Protein AF-A0A958XJW4-F1 (afdb_monomer)

Nearest PDB structures (foldseek):
  6fwv-assembly2_B  TM=6.373E-01  e=1.778E-02  Bacillus anthracis
  4u3s-assembly1_B  TM=4.543E-01  e=1.394E-02  Acetivibrio cellulolyticus
  7xdi-assembly1_E  TM=4.801E-01  e=4.171E-02  Sulfolobus spindle-shaped virus
  2ee9-assembly1_A  TM=4.475E-01  e=2.160E-01  Homo sapiens
  4wx3-assembly1_B  TM=3.122E-01  e=7.669E-02  Grimontia hollisae

Foldseek 3Di:
DPPDDPDPPDDDPDDDDPPDPPPADPVFKEKEKEDEPPPPPPQQKKFKWADDPPDTDTDWIFGQDPVRITITIDGAAPWGWIWIASDPPQTAIDIGHHFNYKYWYYYNNPNVLIDIDRDPVVVVVNVVVVVVVVLVVVVVVLVVQCVVCVVVVPPVSNVVSVVVVVCSVPVPVPD

pLDDT: mean 79.55, std 16.63, range [36.44, 95.62]

Mean predicted aligned error: 13.0 Å

Solvent-accessible surface area (backbone atoms only — not comparable to full-atom values): 10349 Å² total; per-residue (Å²): 142,89,86,86,86,86,86,86,84,85,86,76,100,74,88,78,78,80,78,78,84,73,81,70,64,89,86,50,46,25,38,40,39,36,43,61,42,85,64,92,82,75,73,67,54,38,36,32,24,38,72,58,89,95,44,76,41,82,77,47,68,10,49,58,46,96,89,64,33,27,50,32,77,41,71,56,45,75,78,40,73,32,35,37,23,82,52,95,82,56,40,17,75,47,65,52,25,84,50,60,50,35,36,39,42,29,35,58,95,44,22,68,73,43,46,65,49,68,44,71,67,48,47,54,48,51,53,51,51,52,51,50,52,53,50,50,53,54,51,51,52,46,51,52,52,37,52,50,22,58,73,70,68,39,69,64,53,39,50,52,41,51,51,52,54,54,47,62,65,58,66,60,79,80,108

Radius of gyration: 26.28 Å; Cα contacts (8 Å, |Δi|>4): 245; chains: 1; bounding box: 98×37×59 Å

Secondary structure (DSSP, 8-state):
---SSSSSS-S-----PPP------TTSEEEEEEEEES--S---EEEEEEEETTEEEEEEEEEEPTTS-EEEEEE--S-EEEEEESSSSS-EEEEESS-SEEEEEEEGGGGGG-EEES-HHHHHHHHHHHHHHHHHHHHHHHHHHHHHHHHTT-HHHHHHHHHHHHHHHHHSS--

Sequence (175 aa):
MKKLLLFLLVLPVLYSSPANAQTANSGDQITLVCKIVGESGNSPAISLYEQIGMAYQEVATGQREEDGSYVIRLPKSEPRMYSIGFNDQQNGRIILGSEKELTLWANIQFMQKGRTVGSDINKAFYDVQTQVEALASTSDDLRNALRQARATRNAESIKEASQKRVQTNHGKILG

Structure (mmCIF, N/CA/C/O backbone):
data_AF-A0A958XJW4-F1
#
_entry.id   AF-A0A958XJW4-F1
#
loop_
_atom_site.group_PDB
_atom_site.id
_atom_site.type_symbol
_atom_site.label_atom_id
_atom_site.label_alt_id
_atom_site.label_comp_id
_atom_site.label_asym_id
_atom_site.label_entity_id
_atom_site.label_seq_id
_atom_site.pdbx_PDB_ins_code
_atom_site.Cartn_x
_atom_site.Cartn_y
_atom_site.Cartn_z
_atom_site.occupancy
_atom_site.B_iso_or_equiv
_atom_site.auth_seq_id
_atom_site.auth_comp_id
_atom_site.auth_asym_id
_atom_site.auth_atom_id
_atom_site.pdbx_PDB_model_num
ATOM 1 N N . MET A 1 1 ? -75.729 5.799 -0.693 1.00 42.38 1 MET A N 1
ATOM 2 C CA . MET A 1 1 ? -74.713 4.931 -1.330 1.00 42.38 1 MET A CA 1
ATOM 3 C C . MET A 1 1 ? -73.337 5.521 -1.045 1.00 42.38 1 MET A C 1
ATOM 5 O O . MET A 1 1 ? -72.914 6.433 -1.737 1.00 42.38 1 MET A O 1
ATOM 9 N N . LYS A 1 2 ? -72.721 5.159 0.088 1.00 50.44 2 LYS A N 1
ATOM 10 C CA . LYS A 1 2 ? -71.517 5.836 0.607 1.00 50.44 2 LYS A CA 1
ATOM 11 C C . LYS A 1 2 ? -70.784 4.930 1.602 1.00 50.44 2 LYS A C 1
ATOM 13 O O . LYS A 1 2 ? -70.665 5.272 2.767 1.00 50.44 2 LYS A O 1
ATOM 18 N N . LYS A 1 3 ? -70.411 3.722 1.173 1.00 53.81 3 LYS A N 1
ATOM 19 C CA . LYS A 1 3 ? -69.619 2.764 1.967 1.00 53.81 3 LYS A CA 1
ATOM 20 C C . LYS A 1 3 ? -68.887 1.793 1.038 1.00 53.81 3 LYS A C 1
ATOM 22 O O . LYS A 1 3 ? -69.276 0.638 0.960 1.00 53.81 3 LYS A O 1
ATOM 27 N N . LEU A 1 4 ? -67.898 2.261 0.274 1.00 54.66 4 LEU A N 1
ATOM 28 C CA . LEU A 1 4 ? -67.011 1.345 -0.461 1.00 54.66 4 LEU A CA 1
ATOM 29 C C . LEU A 1 4 ? -65.716 2.025 -0.930 1.00 54.66 4 LEU A C 1
ATOM 31 O O . LEU A 1 4 ? -65.352 1.954 -2.094 1.00 54.66 4 LEU A O 1
ATOM 35 N N . LEU A 1 5 ? -65.043 2.761 -0.041 1.00 54.00 5 LEU A N 1
ATOM 36 C CA . LEU A 1 5 ? -63.773 3.417 -0.3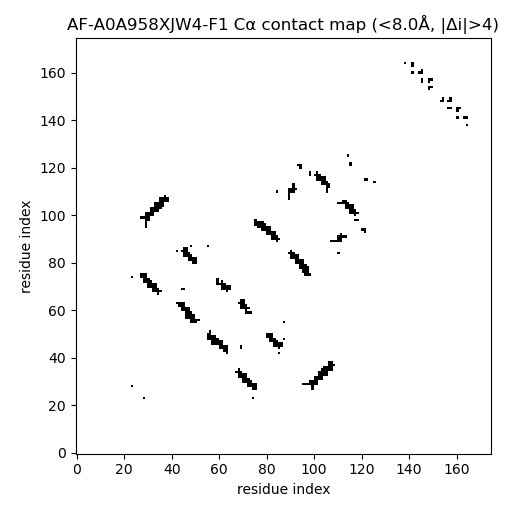90 1.00 54.00 5 LEU A CA 1
ATOM 37 C C . LEU A 1 5 ? -62.886 3.656 0.841 1.00 54.00 5 LEU A C 1
ATOM 39 O O . LEU A 1 5 ? -62.359 4.742 1.048 1.00 54.00 5 LEU A O 1
ATOM 43 N N . LEU A 1 6 ? -62.786 2.656 1.721 1.00 52.09 6 LEU A N 1
ATOM 44 C CA . LEU A 1 6 ? -61.984 2.767 2.947 1.00 52.09 6 LEU A CA 1
ATOM 45 C C . LEU A 1 6 ? -61.455 1.402 3.417 1.00 52.09 6 LEU A C 1
ATOM 47 O O . LEU A 1 6 ? -61.570 1.049 4.582 1.00 52.09 6 LEU A O 1
ATOM 51 N N . PHE A 1 7 ? -60.928 0.603 2.483 1.00 48.97 7 PHE A N 1
ATOM 52 C CA . PHE A 1 7 ? -60.358 -0.721 2.781 1.00 48.97 7 PHE A CA 1
ATOM 53 C C . PHE A 1 7 ? -59.118 -1.055 1.929 1.00 48.97 7 PHE A C 1
ATOM 55 O O . PHE A 1 7 ? -58.867 -2.209 1.606 1.00 48.97 7 PHE A O 1
ATOM 62 N N . LEU A 1 8 ? -58.343 -0.037 1.534 1.00 49.62 8 LEU A N 1
ATOM 63 C CA . LEU A 1 8 ? -57.152 -0.206 0.687 1.00 49.62 8 LEU A CA 1
ATOM 64 C C . LEU A 1 8 ? -55.979 0.674 1.159 1.00 49.62 8 LEU A C 1
ATOM 66 O O . LEU A 1 8 ? -55.259 1.255 0.357 1.00 49.62 8 LEU A O 1
ATOM 70 N N . LEU A 1 9 ? -55.823 0.823 2.480 1.00 48.84 9 LEU A N 1
ATOM 71 C CA . LEU A 1 9 ? -54.745 1.625 3.084 1.00 48.84 9 LEU A CA 1
ATOM 72 C C . LEU A 1 9 ? -54.185 0.998 4.372 1.00 48.84 9 LEU A C 1
ATOM 74 O O . LEU A 1 9 ? -53.752 1.705 5.270 1.00 48.84 9 LEU A O 1
ATOM 78 N N . VAL A 1 10 ? -54.219 -0.332 4.500 1.00 53.78 10 VAL A N 1
ATOM 79 C CA . VAL A 1 10 ? -53.579 -1.038 5.623 1.00 53.78 10 VAL A CA 1
ATOM 80 C C . VAL A 1 10 ? -53.136 -2.425 5.158 1.00 53.78 10 VAL A C 1
ATOM 82 O O . VAL A 1 10 ? -53.948 -3.340 5.182 1.00 53.78 10 VAL A O 1
ATOM 85 N N . LEU A 1 11 ? -51.888 -2.555 4.688 1.00 49.06 11 LEU A N 1
ATOM 86 C CA . LEU A 1 11 ? -51.066 -3.785 4.601 1.00 49.06 11 LEU A CA 1
ATOM 87 C C . LEU A 1 11 ? -49.800 -3.489 3.760 1.00 49.06 11 LEU A C 1
ATOM 89 O O . LEU A 1 11 ? -49.926 -2.893 2.695 1.00 49.06 11 LEU A O 1
ATOM 93 N N . PRO A 1 12 ? -48.606 -3.995 4.112 1.00 53.69 12 PRO A N 1
ATOM 94 C CA . PRO A 1 12 ? -47.865 -3.810 5.357 1.00 53.69 12 PRO A CA 1
ATOM 95 C C . PRO A 1 12 ? -46.459 -3.215 5.091 1.00 53.69 12 PRO A C 1
ATOM 97 O O . PRO A 1 12 ? -45.720 -3.671 4.222 1.00 53.69 12 PRO A O 1
ATOM 100 N N . VAL A 1 13 ? -46.051 -2.231 5.898 1.00 54.88 13 VAL A N 1
ATOM 101 C CA . VAL A 1 13 ? -44.653 -1.770 6.009 1.00 54.88 13 VAL A CA 1
ATOM 102 C C . VAL A 1 13 ? -43.902 -2.753 6.902 1.00 54.88 13 VAL A C 1
ATOM 104 O O . VAL A 1 13 ? -43.682 -2.488 8.075 1.00 54.88 13 VAL A O 1
ATOM 107 N N . LEU A 1 14 ? -43.579 -3.929 6.385 1.00 54.59 14 LEU A N 1
ATOM 108 C CA . LEU A 1 14 ? -42.713 -4.898 7.051 1.00 54.59 14 LEU A CA 1
ATOM 109 C C . LEU A 1 14 ? -42.069 -5.717 5.942 1.00 54.59 14 LEU A C 1
ATOM 111 O O . LEU A 1 14 ? -42.772 -6.515 5.354 1.00 54.59 14 LEU A O 1
ATOM 115 N N . TYR A 1 15 ? -40.807 -5.452 5.601 1.00 50.16 15 TYR A N 1
ATOM 116 C CA . TYR A 1 15 ? -39.800 -6.417 5.117 1.00 50.16 15 TYR A CA 1
ATOM 117 C C . TYR A 1 15 ? -38.590 -5.650 4.571 1.00 50.16 15 TYR A C 1
ATOM 119 O O . TYR A 1 15 ? -38.325 -5.590 3.375 1.00 50.16 15 TYR A O 1
ATOM 127 N N . SER A 1 16 ? -37.825 -5.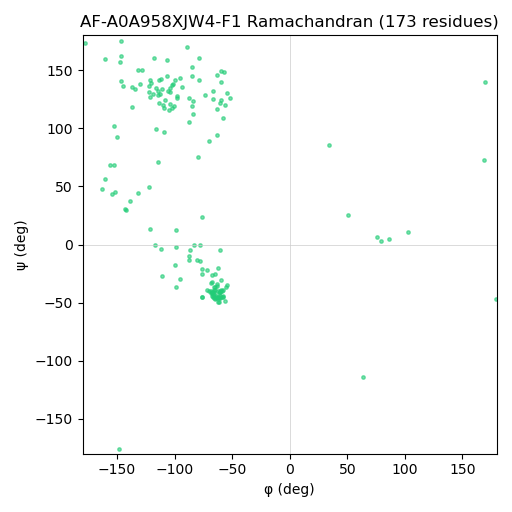079 5.490 1.00 47.12 16 SER A N 1
ATOM 128 C CA . SER A 1 16 ? -36.397 -4.837 5.295 1.00 47.12 16 SER A CA 1
ATOM 129 C C . SER A 1 16 ? -35.739 -4.842 6.668 1.00 47.12 16 SER A C 1
ATOM 131 O O . SER A 1 16 ? -35.307 -3.824 7.196 1.00 47.12 16 SER A O 1
ATOM 133 N N . SER A 1 17 ? -35.705 -6.026 7.286 1.00 49.44 17 SER A N 1
ATOM 134 C CA . SER A 1 17 ? -34.722 -6.301 8.330 1.00 49.44 17 SER A CA 1
ATOM 135 C C . SER A 1 17 ? -33.344 -6.232 7.666 1.00 49.44 17 SER A C 1
ATOM 137 O O . SER A 1 17 ? -33.094 -7.044 6.771 1.00 49.44 17 SER A O 1
ATOM 139 N N . PRO A 1 18 ? -32.448 -5.296 8.031 1.00 52.47 18 PRO A N 1
ATOM 140 C CA . PRO A 1 18 ? -31.057 -5.437 7.643 1.00 52.47 18 PRO A CA 1
ATOM 141 C C . PRO A 1 18 ? -30.545 -6.749 8.239 1.00 52.47 18 PRO A C 1
ATOM 143 O O . PRO A 1 18 ? -30.686 -7.019 9.434 1.00 52.47 18 PRO A O 1
ATOM 146 N N . ALA A 1 19 ? -30.029 -7.598 7.357 1.00 44.31 19 ALA A N 1
ATOM 147 C CA . ALA A 1 19 ? -29.408 -8.858 7.700 1.00 44.31 19 ALA A CA 1
ATOM 148 C C . ALA A 1 19 ? -28.285 -8.636 8.725 1.00 44.31 19 ALA A C 1
ATOM 150 O O . ALA A 1 19 ? -27.430 -7.779 8.531 1.00 44.31 19 ALA A O 1
ATOM 151 N N . ASN A 1 20 ? -28.316 -9.435 9.794 1.00 45.78 20 ASN A N 1
ATOM 152 C CA . ASN A 1 20 ? -27.188 -9.809 10.646 1.00 45.78 20 ASN A CA 1
ATOM 153 C C . ASN A 1 20 ? -26.098 -8.744 10.859 1.00 45.78 20 ASN A C 1
ATOM 155 O O . ASN A 1 20 ? -25.016 -8.823 10.281 1.00 45.78 20 ASN A O 1
ATOM 159 N N . ALA A 1 21 ? -26.306 -7.862 11.837 1.00 44.31 21 ALA A N 1
ATOM 160 C CA . ALA A 1 21 ? -25.178 -7.406 12.639 1.00 44.31 21 ALA A CA 1
ATOM 161 C C . ALA A 1 21 ? -24.731 -8.591 13.513 1.00 44.31 21 ALA A C 1
ATOM 163 O O . ALA A 1 21 ? -25.243 -8.801 14.612 1.00 44.31 21 ALA A O 1
ATOM 164 N N . GLN A 1 22 ? -23.823 -9.418 12.988 1.00 48.34 22 GLN A N 1
ATOM 165 C CA . GLN A 1 22 ? -23.068 -10.355 13.812 1.00 48.34 22 GLN A CA 1
ATOM 166 C C . GLN A 1 22 ? -22.325 -9.527 14.862 1.00 48.34 22 GLN A C 1
ATOM 168 O O . GLN A 1 22 ? -21.391 -8.792 14.547 1.00 48.34 22 GLN A O 1
ATOM 173 N N . THR A 1 23 ? -22.757 -9.623 16.116 1.00 45.09 23 THR A N 1
ATOM 174 C CA . THR A 1 23 ? -21.977 -9.166 17.263 1.00 45.09 23 THR A CA 1
ATOM 175 C C . THR A 1 23 ? -20.705 -10.005 17.307 1.00 45.09 23 THR A C 1
ATOM 177 O O . THR A 1 23 ? -20.708 -11.127 17.811 1.00 45.09 23 THR A O 1
ATOM 180 N N . ALA A 1 24 ? -19.638 -9.490 16.697 1.00 46.16 24 ALA A N 1
ATOM 181 C CA . ALA A 1 24 ? -18.323 -10.104 16.729 1.00 46.16 24 ALA A CA 1
ATOM 182 C C . ALA A 1 24 ? -17.855 -10.190 18.188 1.00 46.16 24 ALA A C 1
ATOM 184 O O . ALA A 1 24 ? -17.764 -9.175 18.881 1.00 46.16 24 ALA A O 1
ATOM 185 N N . ASN A 1 25 ? -17.570 -11.410 18.650 1.00 45.34 25 ASN A N 1
ATOM 186 C CA . ASN A 1 25 ? -16.860 -11.640 19.902 1.00 45.34 25 ASN A CA 1
ATOM 187 C C . ASN A 1 25 ? -15.572 -10.804 19.893 1.00 45.34 25 ASN A C 1
ATOM 189 O O . ASN A 1 25 ? -14.759 -10.908 18.976 1.00 45.34 25 ASN A O 1
ATOM 193 N N . SER A 1 26 ? -15.377 -9.991 20.929 1.00 51.44 26 SER A N 1
ATOM 194 C CA . SER A 1 26 ? -14.278 -9.023 21.071 1.00 51.44 26 SER A CA 1
ATOM 195 C C . SER A 1 26 ? -12.866 -9.633 21.071 1.00 51.44 26 SER A C 1
ATOM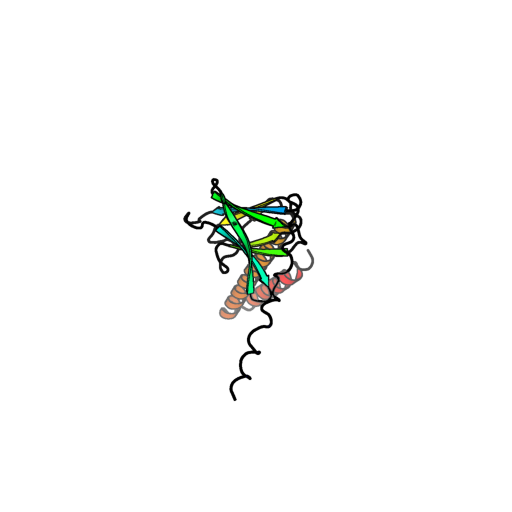 197 O O . SER A 1 26 ? -11.887 -8.894 21.089 1.00 51.44 26 SER A O 1
ATOM 199 N N . GLY A 1 27 ? -12.742 -10.964 21.039 1.00 58.31 27 GLY A N 1
ATOM 200 C CA . GLY A 1 27 ? -11.466 -11.678 20.968 1.00 58.31 27 GLY A CA 1
ATOM 201 C C . GLY A 1 27 ? -10.925 -11.914 19.553 1.00 58.31 27 GLY A C 1
ATOM 202 O O . GLY A 1 27 ? -9.755 -12.266 19.432 1.00 58.31 27 GLY A O 1
ATOM 203 N N . ASP A 1 28 ? -11.732 -11.718 18.505 1.00 81.50 28 ASP A N 1
ATOM 204 C CA . ASP A 1 28 ? -11.394 -12.117 17.127 1.00 81.50 28 ASP A CA 1
ATOM 205 C C . ASP A 1 28 ? -11.436 -10.915 16.168 1.00 81.50 28 ASP A C 1
ATOM 207 O O . ASP A 1 28 ? -12.094 -10.918 15.126 1.00 81.50 28 ASP A O 1
ATOM 211 N N . GLN A 1 29 ? -10.774 -9.829 16.574 1.00 89.31 29 GLN A N 1
ATOM 212 C CA . GLN A 1 29 ? -10.670 -8.596 15.798 1.00 89.31 29 GLN A CA 1
ATOM 213 C C . GLN A 1 29 ? -9.240 -8.359 15.308 1.00 89.31 29 GLN A C 1
ATOM 215 O O . GLN A 1 29 ? -8.268 -8.597 16.024 1.00 89.31 29 GLN A O 1
ATOM 220 N N . ILE A 1 30 ? -9.140 -7.837 14.092 1.00 92.06 30 ILE A N 1
ATOM 221 C CA . ILE A 1 30 ? -7.932 -7.280 13.497 1.00 92.06 30 ILE A CA 1
ATOM 222 C C . ILE A 1 30 ? -7.874 -5.810 13.900 1.00 92.06 30 ILE A C 1
ATOM 224 O O . ILE A 1 30 ? -8.825 -5.061 13.657 1.00 92.06 30 ILE A O 1
ATOM 228 N N . THR A 1 31 ? -6.761 -5.388 14.493 1.00 94.31 31 THR A N 1
ATOM 229 C CA . THR A 1 31 ? -6.496 -3.973 14.779 1.00 94.31 31 THR A CA 1
ATOM 230 C C . THR A 1 31 ? -5.515 -3.417 13.755 1.00 94.31 31 THR A C 1
ATOM 232 O O . THR A 1 31 ? -4.373 -3.860 13.679 1.00 94.31 31 THR A O 1
ATOM 235 N N . LEU A 1 32 ? -5.951 -2.435 12.973 1.00 95.00 32 LEU A N 1
ATOM 236 C CA . LEU A 1 32 ? -5.110 -1.697 12.040 1.00 95.00 32 LEU A CA 1
ATOM 237 C C . LEU A 1 32 ? -4.822 -0.308 12.614 1.00 95.00 32 LEU A C 1
ATOM 239 O O . LEU A 1 32 ? -5.727 0.508 12.771 1.00 95.00 32 LEU A O 1
ATOM 243 N N . VAL A 1 33 ? -3.551 -0.047 12.909 1.00 95.62 33 VAL A N 1
ATOM 244 C CA . VAL A 1 33 ? -3.050 1.244 13.388 1.00 95.62 33 VAL A CA 1
ATOM 245 C C . VAL A 1 33 ? -2.412 1.989 12.222 1.00 95.62 33 VAL A C 1
ATOM 247 O O . VAL A 1 33 ? -1.429 1.537 11.642 1.00 95.62 33 VAL A O 1
ATOM 250 N N . CYS A 1 34 ? -2.938 3.153 11.879 1.00 94.44 34 CYS A N 1
ATOM 251 C CA . CYS A 1 34 ? -2.501 3.946 10.738 1.00 94.44 34 CYS A CA 1
ATOM 252 C C . CYS A 1 34 ? -1.768 5.195 11.204 1.00 94.44 34 CYS A C 1
ATOM 254 O O . CYS A 1 34 ? -2.337 6.074 11.846 1.00 94.44 34 CYS A O 1
ATOM 256 N N . LYS A 1 35 ? -0.498 5.293 10.834 1.00 94.31 35 LYS A N 1
ATOM 257 C CA . LYS A 1 35 ? 0.376 6.427 11.120 1.00 94.31 35 LYS A CA 1
ATOM 258 C C . LYS A 1 35 ? 0.638 7.167 9.818 1.00 94.31 35 LYS A C 1
ATOM 260 O O . LYS A 1 35 ? 1.478 6.760 9.011 1.00 94.31 35 LYS A O 1
ATOM 265 N N . ILE A 1 36 ? -0.139 8.226 9.602 1.00 92.25 36 ILE A N 1
ATOM 266 C CA . ILE A 1 36 ? -0.136 8.992 8.357 1.00 92.25 36 ILE A CA 1
ATOM 267 C C . ILE A 1 36 ? 0.614 10.309 8.553 1.00 92.25 36 ILE A C 1
ATOM 269 O O . ILE A 1 36 ? 0.249 11.131 9.387 1.00 92.25 36 ILE A O 1
ATOM 273 N N . VAL A 1 37 ? 1.671 10.513 7.771 1.00 90.19 37 VAL A N 1
ATOM 274 C CA . VAL A 1 37 ? 2.509 11.718 7.797 1.00 90.19 37 VAL A CA 1
ATOM 275 C C . VAL A 1 37 ? 2.045 12.708 6.728 1.00 90.19 37 VAL A C 1
ATOM 277 O O . VAL A 1 37 ? 1.694 12.315 5.613 1.00 90.19 37 VAL A O 1
ATOM 280 N N . GLY A 1 38 ? 2.100 14.003 7.045 1.00 83.69 38 GLY A N 1
ATOM 281 C CA . GLY A 1 38 ? 1.781 15.087 6.107 1.00 83.69 38 GLY A CA 1
ATOM 282 C C . GLY A 1 38 ? 0.299 15.455 6.044 1.00 83.69 38 GLY A C 1
ATOM 283 O O . GLY A 1 38 ? -0.079 16.298 5.237 1.00 83.69 38 GLY A O 1
ATOM 284 N N . GLU A 1 39 ? -0.534 14.849 6.888 1.00 75.44 39 GLU A N 1
ATOM 285 C CA . GLU A 1 39 ? -1.925 15.254 7.073 1.00 75.44 39 GLU A CA 1
ATOM 286 C C . GLU A 1 39 ? -1.976 16.646 7.724 1.00 75.44 39 GLU A C 1
ATOM 288 O O . GLU A 1 39 ? -1.275 16.906 8.703 1.00 75.44 39 GLU A O 1
ATOM 293 N N . SER A 1 40 ? -2.786 17.561 7.181 1.00 63.56 40 SER A N 1
ATOM 294 C CA . SER A 1 40 ? -2.885 18.951 7.660 1.00 63.56 40 SER A CA 1
ATOM 295 C C . SER A 1 40 ? -3.691 19.102 8.962 1.00 63.56 40 SER A C 1
ATOM 297 O O . SER A 1 40 ? -4.211 20.1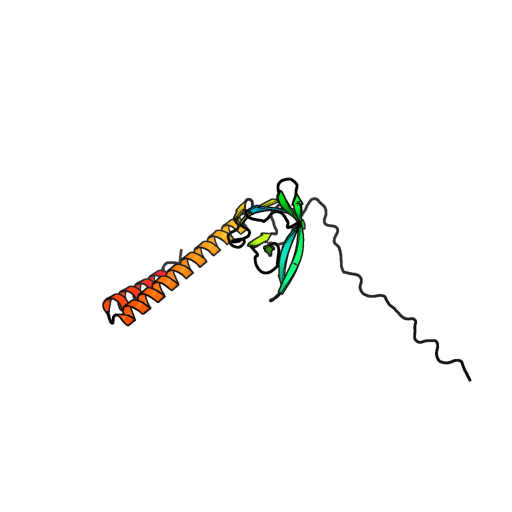77 9.248 1.00 63.56 40 SER A O 1
ATOM 299 N N . GLY A 1 41 ? -3.791 18.030 9.748 1.00 60.53 41 GLY A N 1
ATOM 300 C CA . GLY A 1 41 ? -4.287 18.001 11.120 1.00 60.53 41 GLY A CA 1
ATOM 301 C C . GLY A 1 41 ? -5.799 18.110 11.319 1.00 60.53 41 GLY A C 1
ATOM 302 O O . GLY A 1 41 ? -6.209 18.195 12.474 1.00 60.53 41 GLY A O 1
ATOM 303 N N . ASN A 1 42 ? -6.614 18.091 10.263 1.00 68.81 42 ASN A N 1
ATOM 304 C CA . ASN A 1 42 ? -8.057 18.355 10.332 1.00 68.81 42 ASN A CA 1
ATOM 305 C C . ASN A 1 42 ? -8.952 17.182 9.918 1.00 68.81 42 ASN A C 1
ATOM 307 O O . ASN A 1 42 ? -10.171 17.329 9.958 1.00 68.81 42 ASN A O 1
ATOM 311 N N . SER A 1 43 ? -8.400 16.038 9.520 1.00 81.06 43 SER A N 1
ATOM 312 C CA . SER A 1 43 ? -9.221 14.875 9.179 1.00 81.06 43 SER A CA 1
ATOM 313 C C . SER A 1 43 ? -9.563 14.113 10.461 1.00 81.06 43 SER A C 1
ATOM 315 O O . SER A 1 43 ? -8.666 13.558 11.093 1.00 81.06 43 SER A O 1
ATOM 317 N N . PRO A 1 44 ? -10.836 14.076 10.895 1.00 84.81 44 PRO A N 1
ATOM 318 C CA . PRO A 1 44 ? -11.199 13.384 12.132 1.00 84.81 44 PRO A CA 1
ATOM 319 C C . PRO A 1 44 ? -11.127 11.858 11.984 1.00 84.81 44 PRO A C 1
ATOM 321 O O . PRO A 1 44 ? -10.998 11.147 12.980 1.00 84.81 44 PRO A O 1
ATOM 324 N N . ALA A 1 45 ? -11.199 11.355 10.749 1.00 91.50 45 ALA A N 1
ATOM 325 C CA . ALA A 1 45 ? -11.308 9.938 10.468 1.00 91.50 45 ALA A CA 1
ATOM 326 C C . ALA A 1 45 ? -10.605 9.535 9.168 1.00 91.50 45 ALA A C 1
ATOM 328 O O . ALA A 1 45 ? -10.432 10.349 8.260 1.00 91.50 45 ALA A O 1
ATOM 329 N N . ILE A 1 46 ? -10.249 8.256 9.087 1.00 93.81 46 ILE A N 1
ATOM 330 C CA . ILE A 1 46 ? -9.769 7.583 7.881 1.00 93.81 46 ILE A CA 1
ATOM 331 C C . ILE A 1 46 ? -10.699 6.411 7.568 1.00 93.81 46 ILE A C 1
ATOM 333 O O . ILE A 1 46 ? -11.135 5.707 8.480 1.00 93.81 46 ILE A O 1
ATOM 337 N N . SER A 1 47 ? -10.975 6.177 6.291 1.00 95.00 47 SER A N 1
ATOM 338 C CA . SER A 1 47 ? -11.894 5.127 5.858 1.00 95.00 47 SER A CA 1
ATOM 339 C C . SER A 1 47 ? -11.136 3.957 5.239 1.00 95.00 47 SER A C 1
ATOM 341 O O . SER A 1 47 ? -10.115 4.119 4.560 1.00 95.00 47 SER A O 1
ATOM 343 N N . LEU A 1 48 ? -11.663 2.761 5.474 1.00 95.38 48 LEU A N 1
ATOM 344 C CA . LEU A 1 48 ? -11.288 1.535 4.796 1.00 95.38 48 LEU A CA 1
ATOM 345 C C . LEU A 1 48 ? -12.376 1.176 3.790 1.00 95.38 48 LEU A C 1
ATOM 347 O O . LEU A 1 48 ? -13.559 1.120 4.121 1.00 95.38 48 LEU A O 1
ATOM 351 N N . TYR A 1 49 ? -11.948 0.873 2.576 1.00 94.81 49 TYR A N 1
ATOM 352 C CA . TYR A 1 49 ? -12.797 0.561 1.447 1.00 94.81 49 TYR A CA 1
ATOM 353 C C . TYR A 1 49 ? -12.506 -0.843 0.923 1.00 94.81 49 TYR A C 1
ATOM 355 O O . TYR A 1 49 ? -11.349 -1.243 0.785 1.00 94.81 49 TYR A O 1
ATOM 363 N N . GLU A 1 50 ? -13.552 -1.574 0.564 1.00 92.75 50 GLU A N 1
ATOM 364 C CA . GLU A 1 50 ? -13.470 -2.803 -0.222 1.00 92.75 50 GLU A CA 1
ATOM 365 C C . GLU A 1 50 ? -13.857 -2.484 -1.671 1.00 92.75 50 GLU A C 1
ATOM 367 O O . GLU A 1 50 ? -14.787 -1.714 -1.928 1.00 92.75 50 GLU A O 1
ATOM 372 N N . GLN A 1 51 ? -13.123 -3.040 -2.636 1.00 90.12 51 GLN A N 1
ATOM 373 C CA . GLN A 1 51 ? -13.463 -2.872 -4.045 1.00 90.12 51 GLN A CA 1
ATOM 374 C C . GLN A 1 51 ? -14.502 -3.922 -4.448 1.00 90.12 51 GLN A C 1
ATOM 376 O O . GLN A 1 51 ? -14.226 -5.120 -4.423 1.00 90.12 51 GLN A O 1
ATOM 381 N N . ILE A 1 52 ? -15.676 -3.470 -4.882 1.00 89.31 52 ILE A N 1
ATOM 382 C CA . ILE A 1 52 ? -16.771 -4.323 -5.345 1.00 89.31 52 ILE A CA 1
ATOM 383 C C . ILE A 1 52 ? -17.017 -4.019 -6.822 1.00 89.31 52 ILE A C 1
ATOM 385 O O . ILE A 1 52 ? -17.638 -3.022 -7.201 1.00 89.31 52 ILE A O 1
ATOM 389 N N . GLY A 1 53 ? -16.471 -4.880 -7.683 1.00 88.50 53 GLY A N 1
ATOM 390 C CA . GLY A 1 53 ? -16.454 -4.654 -9.126 1.00 88.50 53 GLY A CA 1
ATOM 391 C C . GLY A 1 53 ? -15.623 -3.418 -9.485 1.00 88.50 53 GLY A C 1
ATOM 392 O O . GLY A 1 53 ? -14.406 -3.405 -9.297 1.00 88.50 53 GLY A O 1
ATOM 393 N N . MET A 1 54 ? -16.279 -2.383 -10.015 1.00 86.75 54 MET A N 1
ATOM 394 C CA . MET A 1 54 ? -15.637 -1.102 -10.353 1.00 86.75 54 MET A CA 1
ATOM 395 C C . MET A 1 54 ? -15.838 -0.010 -9.294 1.00 86.75 54 MET A C 1
ATOM 397 O O . MET A 1 54 ? -15.341 1.097 -9.480 1.00 86.75 54 MET A O 1
ATOM 401 N N . ALA A 1 55 ? -16.584 -0.287 -8.223 1.00 87.75 55 ALA A N 1
ATOM 402 C CA . ALA A 1 55 ? -16.879 0.682 -7.173 1.00 87.75 55 ALA A CA 1
ATOM 403 C C . ALA A 1 55 ? -16.088 0.378 -5.896 1.00 87.75 55 ALA A C 1
ATOM 405 O O . ALA A 1 55 ? -15.671 -0.759 -5.664 1.00 87.75 55 ALA A O 1
ATOM 406 N N . TYR A 1 56 ? -15.924 1.397 -5.057 1.00 89.81 56 TYR A N 1
ATOM 407 C CA . TYR A 1 56 ? -15.425 1.257 -3.694 1.00 89.81 56 TYR A CA 1
ATOM 408 C C . TYR A 1 56 ? -16.590 1.384 -2.716 1.00 89.81 56 TYR A C 1
ATOM 410 O O . TYR A 1 56 ? -17.420 2.282 -2.847 1.00 89.81 56 TYR A O 1
ATOM 418 N N . GLN A 1 57 ? -16.646 0.485 -1.739 1.00 91.75 57 GLN A N 1
ATOM 419 C CA . GLN A 1 57 ? -17.590 0.546 -0.630 1.00 91.75 57 GLN A CA 1
ATOM 420 C C . GLN A 1 57 ? -16.815 0.761 0.668 1.00 91.75 57 GLN A C 1
ATOM 422 O O . GLN A 1 57 ? -15.889 0.007 0.951 1.00 91.75 57 GLN A O 1
ATOM 427 N N . GLU A 1 58 ? -17.202 1.758 1.466 1.00 93.94 58 GLU A N 1
ATOM 428 C CA . GLU A 1 58 ? -16.672 1.922 2.823 1.00 93.94 58 GLU A CA 1
ATOM 429 C C . GLU A 1 58 ? -17.148 0.759 3.706 1.00 93.94 58 GLU A C 1
ATOM 431 O O . GLU A 1 58 ? -18.346 0.478 3.791 1.00 93.94 58 GLU A O 1
ATOM 436 N N . VAL A 1 59 ? -16.201 0.067 4.338 1.00 93.81 59 VAL A N 1
ATOM 437 C CA . VAL A 1 59 ? -16.461 -1.100 5.198 1.00 93.81 59 VAL A CA 1
ATOM 438 C C . VAL A 1 59 ? -16.184 -0.820 6.669 1.00 93.81 59 VAL A C 1
ATOM 440 O O . VAL A 1 59 ? -16.781 -1.453 7.537 1.00 93.81 59 VAL A O 1
ATOM 443 N N . ALA A 1 60 ? -15.288 0.121 6.963 1.00 94.94 60 ALA A N 1
ATOM 444 C CA . ALA A 1 60 ? -14.992 0.561 8.317 1.00 94.94 60 ALA A CA 1
ATOM 445 C C . ALA A 1 60 ? -14.316 1.926 8.308 1.00 94.94 60 ALA A C 1
ATOM 447 O O . ALA A 1 60 ? -13.679 2.308 7.330 1.00 94.94 60 ALA A O 1
ATOM 448 N N . THR A 1 61 ? -14.388 2.601 9.449 1.00 95.19 61 THR A N 1
ATOM 449 C CA . THR A 1 61 ? -13.818 3.933 9.637 1.00 95.19 61 THR A CA 1
ATOM 450 C C . THR A 1 61 ? -13.066 3.975 10.956 1.00 95.19 61 THR A C 1
ATOM 452 O O . THR A 1 61 ? -13.545 3.475 11.975 1.00 95.19 61 THR A O 1
ATOM 455 N N . GLY A 1 62 ? -11.861 4.535 10.922 1.00 94.31 62 GLY A N 1
ATOM 456 C CA . GLY A 1 62 ? -10.985 4.701 12.073 1.00 94.31 62 GLY A CA 1
ATOM 457 C C . GLY A 1 62 ? -10.953 6.147 12.513 1.00 94.31 62 GLY A C 1
ATOM 458 O O . GLY A 1 62 ? -10.770 7.040 11.688 1.00 94.31 62 GLY A O 1
ATOM 459 N N . GLN A 1 63 ? -11.121 6.367 13.810 1.00 92.38 63 GLN A N 1
ATOM 460 C CA . GLN A 1 63 ? -11.016 7.696 14.400 1.00 92.38 63 GLN A CA 1
ATOM 461 C C . GLN A 1 63 ? -9.560 8.013 14.719 1.00 92.38 63 GLN A C 1
ATOM 463 O O . GLN A 1 63 ? -8.754 7.108 14.956 1.00 92.38 63 GLN A O 1
ATOM 468 N N . ARG A 1 64 ? -9.241 9.306 14.709 1.00 92.00 64 ARG A N 1
ATOM 469 C CA . ARG A 1 64 ? -7.943 9.803 15.149 1.00 92.00 64 ARG A CA 1
ATOM 470 C C . ARG A 1 64 ? -7.835 9.737 16.674 1.00 92.00 64 ARG A C 1
ATOM 472 O O . ARG A 1 64 ? -8.701 10.251 17.377 1.00 92.00 64 ARG A O 1
ATOM 479 N N . GLU A 1 65 ? -6.764 9.131 17.159 1.00 92.00 65 GLU A N 1
ATOM 480 C CA . GLU A 1 65 ? -6.409 9.029 18.574 1.00 92.00 65 GLU A CA 1
ATOM 481 C C . GLU A 1 65 ? -5.555 10.231 19.024 1.00 92.00 65 GLU A C 1
ATOM 483 O O . GLU A 1 65 ? -5.063 11.018 18.207 1.00 92.00 65 GLU A O 1
ATOM 488 N N . GLU A 1 66 ? -5.343 10.367 20.336 1.00 89.31 66 GLU A N 1
ATOM 489 C CA . GLU A 1 66 ? -4.541 11.453 20.928 1.00 89.31 66 GLU A CA 1
ATOM 490 C C . GLU A 1 66 ? -3.086 11.476 20.429 1.00 89.31 66 GLU A C 1
ATOM 492 O O . GLU A 1 66 ? -2.481 12.542 20.312 1.00 89.31 66 GLU A O 1
ATOM 497 N N . ASP A 1 67 ? -2.529 10.312 20.085 1.00 89.75 67 ASP A N 1
ATOM 498 C CA . ASP A 1 67 ? -1.176 10.175 19.533 1.00 89.75 67 ASP A CA 1
ATOM 499 C C . ASP A 1 67 ? -1.086 10.550 18.038 1.00 89.75 67 ASP A C 1
ATOM 501 O O . ASP A 1 67 ? -0.010 10.501 17.436 1.00 89.75 67 ASP A O 1
ATOM 505 N N . GLY A 1 68 ? -2.214 10.936 17.433 1.00 88.12 68 GLY A N 1
ATOM 506 C CA . GLY A 1 68 ? -2.335 11.297 16.026 1.00 88.12 68 GLY A CA 1
ATOM 507 C C . GLY A 1 68 ? -2.413 10.107 15.070 1.00 88.12 68 GLY A C 1
ATOM 508 O O . GLY A 1 68 ? -2.466 10.330 13.858 1.00 88.12 68 GLY A O 1
ATOM 509 N N . SER A 1 69 ? -2.423 8.870 15.572 1.00 93.25 69 SER A N 1
ATOM 510 C CA . SER A 1 69 ? -2.696 7.682 14.765 1.00 93.25 69 SER A CA 1
ATOM 511 C C . SER A 1 69 ? -4.196 7.511 14.521 1.00 93.25 69 SER A C 1
ATOM 513 O O . SER A 1 69 ? -5.024 8.079 15.227 1.00 93.25 69 SER A O 1
ATOM 515 N N . TYR A 1 70 ? -4.557 6.735 13.504 1.00 94.81 70 TYR A N 1
ATOM 516 C CA . TYR A 1 70 ? -5.940 6.342 13.253 1.00 94.81 70 TYR A CA 1
ATOM 517 C C . TYR A 1 70 ? -6.087 4.846 13.490 1.00 94.81 70 TYR A C 1
ATOM 519 O O . TYR A 1 70 ? -5.314 4.064 12.937 1.00 94.81 70 TYR A O 1
ATOM 527 N N . VAL A 1 71 ? -7.079 4.433 14.274 1.00 95.00 71 VAL A N 1
ATOM 528 C CA . VAL A 1 71 ? -7.253 3.019 14.635 1.00 95.00 71 VAL A CA 1
ATOM 529 C C . VAL A 1 71 ? -8.537 2.469 14.027 1.00 95.00 71 VAL A C 1
ATOM 531 O O . VAL A 1 71 ? -9.629 2.960 14.301 1.00 95.00 71 VAL A O 1
ATOM 534 N N . ILE A 1 72 ? -8.404 1.420 13.216 1.00 95.06 72 ILE A N 1
ATOM 535 C CA . ILE A 1 72 ? -9.518 0.678 12.617 1.00 95.06 72 ILE A CA 1
ATOM 536 C C . ILE A 1 72 ? -9.575 -0.710 13.248 1.00 95.06 72 ILE A C 1
ATOM 538 O O . ILE A 1 72 ? -8.558 -1.395 13.354 1.00 95.06 72 ILE A O 1
ATOM 542 N N . ARG A 1 73 ? -10.775 -1.145 13.639 1.00 93.56 73 ARG A N 1
ATOM 543 C CA . ARG A 1 73 ? -11.025 -2.501 14.142 1.00 93.56 73 ARG A CA 1
ATOM 544 C C . ARG A 1 73 ? -12.018 -3.210 13.241 1.00 93.56 73 ARG A C 1
ATOM 546 O O . ARG A 1 73 ? -13.082 -2.670 12.948 1.00 93.56 73 ARG A O 1
ATOM 553 N N . LEU A 1 74 ? -11.666 -4.416 12.821 1.00 91.88 74 LEU A N 1
ATOM 554 C CA . LEU A 1 74 ? -12.469 -5.246 11.925 1.00 91.88 74 LEU A CA 1
ATOM 555 C C . LEU A 1 74 ? -12.575 -6.655 12.497 1.00 91.88 74 LEU A C 1
ATOM 557 O O . LEU A 1 74 ? -11.644 -7.096 13.169 1.00 91.88 74 LEU A O 1
ATOM 561 N N . PRO A 1 75 ? -13.666 -7.388 12.239 1.00 91.25 75 PRO A N 1
ATOM 562 C CA . PRO A 1 75 ? -13.698 -8.811 12.542 1.00 91.25 75 PRO A CA 1
ATOM 563 C C . PRO A 1 75 ? -12.643 -9.548 11.711 1.00 91.25 75 PRO A C 1
ATOM 565 O O . PRO A 1 75 ? -12.368 -9.187 10.564 1.00 91.25 75 PRO A O 1
ATOM 568 N N . LYS A 1 76 ? -12.062 -10.597 12.289 1.00 90.19 76 LYS A N 1
ATOM 569 C CA . LYS A 1 76 ? -11.154 -11.490 11.577 1.00 90.19 76 LYS A CA 1
ATOM 570 C C . LYS A 1 76 ? -11.864 -12.145 10.391 1.00 90.19 76 LYS A C 1
ATOM 572 O O . LYS A 1 76 ? -13.031 -12.527 10.487 1.00 90.19 76 LYS A O 1
ATOM 577 N N . SER A 1 77 ? -11.163 -12.274 9.271 1.00 88.31 77 SER A N 1
ATOM 578 C CA . SER A 1 77 ? -11.715 -12.816 8.027 1.00 88.31 77 SER A CA 1
ATOM 579 C C . SER A 1 77 ? -10.658 -13.578 7.240 1.00 88.31 77 SER A C 1
ATOM 581 O O . SER A 1 77 ? -9.477 -13.583 7.579 1.00 88.31 77 SER A O 1
ATOM 583 N N . GLU A 1 78 ? -11.057 -14.199 6.135 1.00 90.00 78 GLU A N 1
ATOM 584 C CA . GLU A 1 78 ? -10.074 -14.582 5.121 1.00 90.00 78 GLU A CA 1
ATOM 585 C C . GLU A 1 78 ? -9.328 -13.336 4.600 1.00 90.00 78 GLU A C 1
ATOM 587 O O . GLU A 1 78 ? -9.920 -12.247 4.584 1.00 90.00 78 GLU A O 1
ATOM 592 N N . PRO A 1 79 ? -8.049 -13.465 4.190 1.00 91.25 79 PRO A N 1
ATOM 593 C CA . PRO A 1 79 ? -7.272 -12.357 3.644 1.00 91.25 79 PRO A CA 1
ATOM 594 C C . PRO A 1 79 ? -7.958 -11.713 2.438 1.00 91.25 79 PRO A C 1
ATOM 596 O O . PRO A 1 79 ? -8.187 -12.358 1.415 1.00 91.25 79 PRO A O 1
ATOM 599 N N . ARG A 1 80 ? -8.262 -10.420 2.552 1.00 91.88 80 ARG A N 1
ATOM 600 C CA . ARG A 1 80 ? -8.874 -9.611 1.492 1.00 91.88 80 ARG A CA 1
ATOM 601 C C . ARG A 1 80 ? -8.078 -8.341 1.259 1.00 91.88 80 ARG A C 1
ATOM 603 O O . ARG A 1 80 ? -7.447 -7.816 2.173 1.00 91.88 80 ARG A O 1
ATOM 610 N N . MET A 1 81 ? -8.115 -7.861 0.019 1.00 92.31 81 MET A N 1
ATOM 611 C CA . MET A 1 81 ? -7.503 -6.595 -0.364 1.00 92.31 81 MET A CA 1
ATOM 612 C C . MET A 1 81 ? -8.463 -5.449 -0.058 1.00 92.31 81 MET A C 1
ATOM 614 O O . MET A 1 81 ? -9.571 -5.399 -0.589 1.00 92.31 81 MET A O 1
ATOM 618 N N . TYR A 1 82 ? -7.991 -4.499 0.731 1.00 94.06 82 TYR A N 1
ATOM 619 C CA . TYR A 1 82 ? -8.682 -3.267 1.059 1.00 94.06 82 TYR A CA 1
ATOM 620 C C . TYR A 1 82 ? -7.893 -2.059 0.559 1.00 94.06 82 TYR A C 1
ATOM 622 O O . TYR A 1 82 ? -6.692 -2.120 0.282 1.00 94.06 82 TYR A O 1
ATOM 630 N N . SER A 1 83 ? -8.593 -0.941 0.439 1.00 94.25 83 SER A N 1
ATOM 631 C CA . SER A 1 83 ? -8.032 0.371 0.150 1.00 94.25 83 SER A CA 1
ATOM 632 C C . SER A 1 83 ? -8.247 1.276 1.354 1.00 94.25 83 SER A C 1
ATOM 634 O O . SER A 1 83 ? -9.349 1.327 1.876 1.00 94.25 83 SER A O 1
ATOM 636 N N . ILE A 1 84 ? -7.225 1.991 1.806 1.00 94.44 84 ILE A N 1
ATOM 637 C CA . ILE A 1 84 ? -7.308 2.867 2.978 1.00 94.44 84 ILE A CA 1
ATOM 638 C C . ILE A 1 84 ? -6.928 4.299 2.624 1.00 94.44 84 ILE A C 1
ATOM 640 O O . ILE A 1 84 ? -5.892 4.530 2.001 1.00 94.44 84 ILE A O 1
ATOM 644 N N . GLY A 1 85 ? -7.752 5.262 3.025 1.00 92.88 85 GLY A N 1
ATOM 645 C CA . GLY A 1 85 ? -7.537 6.667 2.698 1.00 92.88 85 GLY A CA 1
ATOM 646 C C . GLY A 1 85 ? -8.585 7.594 3.302 1.00 92.88 85 GLY A C 1
ATOM 647 O O . GLY A 1 85 ? -9.571 7.158 3.890 1.00 92.88 85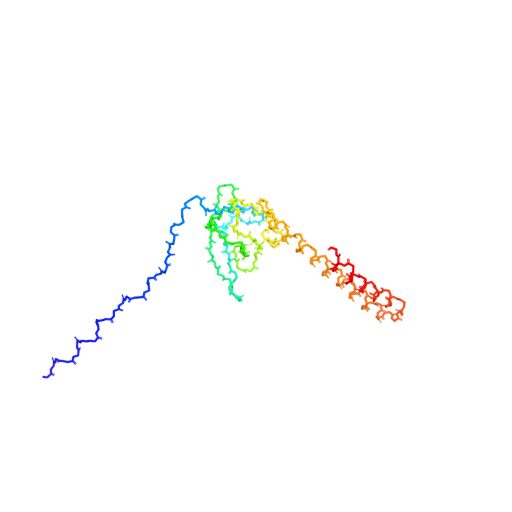 GLY A O 1
ATOM 648 N N . PHE A 1 86 ? -8.359 8.897 3.151 1.00 91.06 86 PHE A N 1
ATOM 649 C CA . PHE A 1 86 ? -9.306 9.941 3.571 1.00 91.06 86 PHE A CA 1
ATOM 650 C C . PHE A 1 86 ? -10.445 10.156 2.564 1.00 91.06 86 PHE A C 1
ATOM 652 O O . PHE A 1 86 ? -11.424 10.831 2.856 1.00 91.06 86 PHE A O 1
ATOM 659 N N . ASN A 1 87 ? -10.298 9.606 1.363 1.00 86.00 87 ASN A N 1
ATOM 660 C CA . ASN A 1 87 ? -11.297 9.558 0.305 1.00 86.00 87 ASN A CA 1
ATOM 661 C C . ASN A 1 87 ? -11.079 8.272 -0.504 1.00 86.00 87 ASN A C 1
ATOM 663 O O . ASN A 1 87 ? -10.229 7.459 -0.144 1.00 86.00 87 ASN A O 1
ATOM 667 N N . ASP A 1 88 ? -11.849 8.093 -1.571 1.00 80.88 88 ASP A N 1
ATOM 668 C CA . ASP A 1 88 ? -11.803 6.943 -2.472 1.00 80.88 88 ASP A CA 1
ATOM 669 C C . ASP A 1 88 ? -10.777 7.084 -3.618 1.00 80.88 88 ASP A C 1
ATOM 671 O O . ASP A 1 88 ? -10.566 6.125 -4.363 1.00 80.88 88 ASP A O 1
ATOM 675 N N . GLN A 1 89 ? -10.112 8.237 -3.753 1.00 80.00 89 GLN A N 1
ATOM 676 C CA . GLN A 1 89 ? -9.176 8.539 -4.845 1.00 80.00 89 GLN A CA 1
ATOM 677 C C . GLN A 1 89 ? -7.696 8.348 -4.471 1.00 80.00 89 GLN A C 1
ATOM 679 O O . GLN A 1 89 ? -6.892 7.940 -5.311 1.00 80.00 89 GLN A O 1
ATOM 684 N N . GLN A 1 90 ? -7.306 8.670 -3.235 1.00 78.31 90 GLN A N 1
ATOM 685 C CA . GLN A 1 90 ? -5.917 8.668 -2.755 1.00 78.31 90 GLN A CA 1
ATOM 686 C C . GLN A 1 90 ? -5.693 7.600 -1.680 1.00 78.31 90 GLN A C 1
ATOM 688 O O . GLN A 1 90 ? -5.490 7.896 -0.501 1.00 78.31 90 GLN A O 1
ATOM 693 N N . ASN A 1 91 ? -5.710 6.337 -2.110 1.00 87.19 91 ASN A N 1
ATOM 694 C CA . ASN A 1 91 ? -5.807 5.202 -1.194 1.00 87.19 91 ASN A CA 1
ATOM 695 C C . ASN A 1 91 ? -4.518 4.370 -1.222 1.00 87.19 91 ASN A C 1
ATOM 697 O O . ASN A 1 91 ? -3.928 4.146 -2.282 1.00 87.19 91 ASN A O 1
ATOM 701 N N . GLY A 1 92 ? -4.095 3.872 -0.062 1.00 89.56 92 GLY A N 1
ATOM 702 C CA . GLY A 1 92 ? -3.100 2.807 0.058 1.00 89.56 92 GLY A CA 1
ATOM 703 C C . GLY A 1 92 ? -3.770 1.442 -0.062 1.00 89.56 92 GLY A C 1
ATOM 704 O O . GLY A 1 92 ? -4.901 1.282 0.386 1.00 89.56 92 GLY A O 1
ATOM 705 N N . ARG A 1 93 ? -3.103 0.456 -0.666 1.00 91.94 93 ARG A N 1
ATOM 706 C CA . ARG A 1 93 ? -3.613 -0.924 -0.730 1.00 91.94 93 ARG A CA 1
ATOM 707 C C . ARG A 1 93 ? -3.052 -1.734 0.426 1.00 91.94 93 ARG A C 1
ATOM 709 O O . ARG A 1 93 ? -1.862 -1.637 0.714 1.00 91.94 93 ARG A O 1
ATOM 716 N N . ILE A 1 94 ? -3.904 -2.516 1.075 1.00 93.56 94 ILE A N 1
ATOM 717 C CA . ILE A 1 94 ? -3.533 -3.315 2.239 1.00 93.56 94 ILE A CA 1
ATOM 718 C C . ILE A 1 94 ? -4.320 -4.619 2.253 1.00 93.56 94 ILE A C 1
ATOM 720 O O . ILE A 1 94 ? -5.502 -4.643 1.925 1.00 93.56 94 ILE A O 1
ATOM 724 N N . ILE A 1 95 ? -3.670 -5.709 2.633 1.00 93.25 95 ILE A N 1
ATOM 725 C CA . ILE A 1 95 ? -4.307 -7.008 2.819 1.00 93.25 95 ILE A CA 1
ATOM 726 C C . ILE A 1 95 ? -4.595 -7.183 4.309 1.00 93.25 95 ILE A C 1
ATOM 728 O O . ILE A 1 95 ? -3.697 -7.010 5.129 1.00 93.25 95 ILE A O 1
ATOM 732 N N . LEU A 1 96 ? -5.833 -7.514 4.667 1.00 92.94 96 LEU A N 1
ATOM 733 C CA . LEU A 1 96 ? -6.231 -7.789 6.051 1.00 92.94 96 LEU A CA 1
ATOM 734 C C . LEU A 1 96 ? -6.985 -9.115 6.105 1.00 92.94 96 LEU A C 1
ATOM 736 O O . LEU A 1 96 ? -7.830 -9.376 5.246 1.00 92.94 96 LEU A O 1
ATOM 740 N N . GLY A 1 97 ? -6.717 -9.937 7.118 1.00 85.88 97 GLY A N 1
ATOM 741 C CA . GLY A 1 97 ? -7.585 -11.077 7.424 1.00 85.88 97 GLY A CA 1
ATOM 742 C C . GLY A 1 97 ? -7.115 -11.930 8.595 1.00 85.88 97 GLY A C 1
ATOM 743 O O . GLY A 1 97 ? -7.892 -12.250 9.488 1.00 85.88 97 GLY A O 1
ATOM 744 N N . SER A 1 98 ? -5.834 -12.286 8.629 1.00 82.88 98 SER A N 1
ATOM 745 C CA . SER A 1 98 ? -5.305 -13.252 9.604 1.00 82.88 98 SER A CA 1
ATOM 746 C C . SER A 1 98 ? -4.608 -12.616 10.807 1.00 82.88 98 SER A C 1
ATOM 748 O O . SER A 1 98 ? -4.411 -13.280 11.828 1.00 82.88 98 SER A O 1
ATOM 750 N N . GLU A 1 99 ? -4.226 -11.349 10.689 1.00 85.06 99 GLU A N 1
ATOM 751 C CA . GLU A 1 99 ? -3.381 -10.629 11.632 1.00 85.06 99 GLU A CA 1
ATOM 752 C C . GLU A 1 99 ? -4.155 -10.153 12.864 1.00 85.06 99 GLU A C 1
ATOM 754 O O . GLU A 1 99 ? -5.289 -9.702 12.766 1.00 85.06 99 GLU A O 1
ATOM 759 N N . LYS A 1 100 ? -3.529 -10.212 14.044 1.00 88.31 100 LYS A N 1
ATOM 760 C CA . LYS A 1 100 ? -4.115 -9.633 15.263 1.00 88.31 100 LYS A CA 1
ATOM 761 C C . LYS A 1 100 ? -3.976 -8.109 15.273 1.00 88.31 100 LYS A C 1
ATOM 763 O O . LYS A 1 100 ? -4.919 -7.391 15.594 1.00 88.31 100 LYS A O 1
ATOM 768 N N . GLU A 1 101 ? -2.789 -7.628 14.925 1.00 91.50 101 GLU A N 1
ATOM 769 C CA . GLU A 1 101 ? -2.446 -6.213 14.916 1.00 91.50 101 GLU A CA 1
ATOM 770 C C . GLU A 1 101 ? -1.495 -5.919 13.754 1.00 91.50 101 GLU A C 1
ATOM 772 O O . GLU A 1 101 ? -0.555 -6.675 13.506 1.00 91.50 101 GLU A O 1
ATOM 777 N N . LEU A 1 102 ? -1.752 -4.824 13.046 1.00 94.12 102 LEU A N 1
ATOM 778 C CA . LEU A 1 102 ? -0.977 -4.364 11.903 1.00 94.12 102 LEU A CA 1
ATOM 779 C C . LEU A 1 102 ? -0.788 -2.855 12.008 1.00 94.12 102 LEU A C 1
ATOM 781 O O . LEU A 1 102 ? -1.744 -2.128 12.262 1.00 94.12 102 LEU A O 1
ATOM 785 N N . THR A 1 103 ? 0.425 -2.366 11.760 1.00 95.19 103 THR A N 1
ATOM 786 C CA . THR A 1 103 ? 0.671 -0.922 11.658 1.00 95.19 103 THR A CA 1
ATOM 787 C C . THR A 1 103 ? 0.954 -0.524 10.216 1.00 95.19 103 THR A C 1
ATOM 789 O O . THR A 1 103 ? 1.890 -1.043 9.613 1.00 95.19 103 THR A O 1
ATOM 792 N N . LEU A 1 104 ? 0.199 0.428 9.672 1.00 94.81 104 LEU A N 1
ATOM 793 C CA . LEU A 1 104 ? 0.469 1.081 8.393 1.00 94.81 104 LEU A CA 1
ATOM 794 C C . LEU A 1 104 ? 1.180 2.416 8.626 1.00 94.81 104 LEU A C 1
ATOM 796 O O . LEU A 1 104 ? 0.670 3.286 9.322 1.00 94.81 104 LEU A O 1
ATOM 800 N N . TRP A 1 105 ? 2.320 2.603 7.975 1.00 94.38 105 TRP A N 1
ATOM 801 C CA . TRP A 1 105 ? 3.041 3.868 7.895 1.00 94.38 105 TRP A CA 1
ATOM 802 C C . TRP A 1 105 ? 2.947 4.415 6.481 1.00 94.38 105 TRP A C 1
ATOM 804 O O . TRP A 1 105 ? 3.407 3.766 5.542 1.00 94.38 105 TRP A O 1
ATOM 814 N N . ALA A 1 106 ? 2.384 5.605 6.305 1.00 92.94 106 ALA A N 1
ATOM 815 C CA . ALA A 1 106 ? 2.239 6.194 4.979 1.00 92.94 106 ALA A CA 1
ATOM 816 C C . ALA A 1 106 ? 2.369 7.717 5.005 1.00 92.94 106 ALA A C 1
ATOM 818 O O . ALA A 1 106 ? 2.247 8.356 6.046 1.00 92.94 106 ALA A O 1
ATOM 819 N N . ASN A 1 107 ? 2.622 8.300 3.837 1.00 91.81 107 ASN A N 1
ATOM 820 C CA . ASN A 1 107 ? 2.506 9.737 3.616 1.00 91.81 107 ASN A CA 1
ATOM 821 C C . ASN A 1 107 ? 1.190 10.003 2.878 1.00 91.81 107 ASN A C 1
ATOM 823 O O . ASN A 1 107 ? 0.898 9.290 1.921 1.00 91.81 107 ASN A O 1
ATOM 827 N N . ILE A 1 108 ? 0.434 11.030 3.272 1.00 89.12 108 ILE A N 1
ATOM 828 C CA . ILE A 1 108 ? -0.868 11.348 2.666 1.00 89.12 108 ILE A CA 1
ATOM 829 C C . ILE A 1 108 ? -0.796 11.550 1.142 1.00 89.12 108 ILE A C 1
ATOM 831 O O . ILE A 1 108 ? -1.681 11.112 0.417 1.00 89.12 108 ILE A O 1
ATOM 835 N N . GLN A 1 109 ? 0.289 12.143 0.631 1.00 89.12 109 GLN A N 1
ATOM 836 C CA . GLN A 1 109 ? 0.481 12.377 -0.806 1.00 89.12 109 GLN A CA 1
ATOM 837 C C . GLN A 1 109 ? 0.865 11.100 -1.562 1.00 89.12 109 GLN A C 1
ATOM 839 O O . GLN A 1 109 ? 0.699 11.012 -2.777 1.00 89.12 109 GLN A O 1
ATOM 844 N N . PHE A 1 110 ? 1.394 10.105 -0.849 1.00 89.25 110 PHE A N 1
ATOM 845 C CA . PHE A 1 110 ? 1.928 8.869 -1.411 1.00 89.25 110 PHE A CA 1
ATOM 846 C C . PHE A 1 110 ? 1.389 7.647 -0.663 1.00 89.25 110 PHE A C 1
ATOM 848 O O . PHE A 1 110 ? 2.142 6.723 -0.356 1.00 89.25 110 PHE A O 1
ATOM 855 N N . MET A 1 111 ? 0.082 7.626 -0.381 1.00 90.19 111 MET A N 1
ATOM 856 C CA . MET A 1 111 ? -0.573 6.545 0.371 1.00 90.19 111 MET A CA 1
ATOM 857 C C . MET A 1 111 ? -0.321 5.160 -0.240 1.00 90.19 111 MET A C 1
ATOM 859 O O . MET A 1 111 ? -0.124 4.183 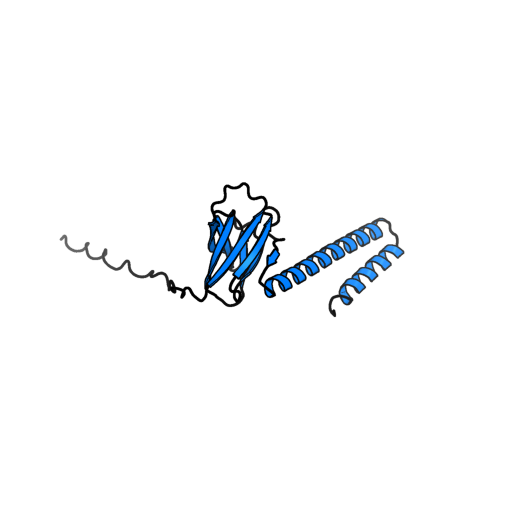0.478 1.00 90.19 111 MET A O 1
ATOM 863 N N . GLN A 1 112 ? -0.231 5.086 -1.570 1.00 87.62 112 GLN A N 1
ATOM 864 C CA . GLN A 1 112 ? 0.084 3.866 -2.324 1.00 87.62 112 GLN A CA 1
ATOM 865 C C . GLN A 1 112 ? 1.471 3.278 -2.019 1.00 87.62 112 GLN A C 1
ATOM 867 O O . GLN A 1 112 ? 1.703 2.106 -2.289 1.00 87.62 112 GLN A O 1
ATOM 872 N N . LYS A 1 113 ? 2.389 4.081 -1.468 1.00 87.56 113 LYS A N 1
ATOM 873 C CA . LYS A 1 113 ? 3.743 3.667 -1.061 1.00 87.56 113 LYS A CA 1
ATOM 874 C C . LYS A 1 113 ? 3.840 3.383 0.438 1.00 87.56 113 LYS A C 1
ATOM 876 O O . LYS A 1 113 ? 4.944 3.315 0.983 1.00 87.56 113 LYS A O 1
ATOM 881 N N . GLY A 1 114 ? 2.696 3.281 1.113 1.00 89.38 114 GLY A N 1
ATOM 882 C CA . GLY A 1 114 ? 2.630 2.936 2.521 1.00 89.38 114 GLY A CA 1
ATOM 883 C C . GLY A 1 114 ? 3.310 1.599 2.809 1.00 89.38 114 GLY A C 1
ATOM 884 O O . GLY A 1 114 ? 3.337 0.695 1.975 1.00 89.38 114 GLY A O 1
ATOM 885 N N . ARG A 1 115 ? 3.885 1.482 4.003 1.00 90.69 115 ARG A N 1
ATOM 886 C CA . ARG A 1 115 ? 4.542 0.270 4.485 1.00 90.69 115 ARG A CA 1
ATOM 887 C C . ARG A 1 115 ? 3.809 -0.273 5.687 1.00 90.69 115 ARG A C 1
ATOM 889 O O . ARG A 1 115 ? 3.500 0.460 6.621 1.00 90.69 115 ARG A O 1
ATOM 896 N N . THR A 1 116 ? 3.593 -1.573 5.685 1.00 92.56 116 THR A N 1
ATOM 897 C CA . THR A 1 116 ? 2.973 -2.283 6.796 1.00 92.56 116 THR A CA 1
ATOM 898 C C . THR A 1 116 ? 4.024 -2.966 7.663 1.00 92.56 116 THR A C 1
ATOM 900 O O . THR A 1 116 ? 4.973 -3.554 7.144 1.00 92.56 116 THR A O 1
ATOM 903 N N . VAL A 1 117 ? 3.828 -2.949 8.976 1.00 91.62 117 VAL A N 1
ATOM 904 C CA . VAL A 1 117 ? 4.640 -3.666 9.966 1.00 91.62 117 VAL A CA 1
ATOM 905 C C . VAL A 1 117 ? 3.723 -4.608 10.738 1.00 91.62 117 VAL A C 1
ATOM 907 O O . VAL A 1 117 ? 2.709 -4.160 11.268 1.00 91.62 117 VAL A O 1
ATOM 910 N N . GLY A 1 118 ? 4.075 -5.895 10.798 1.00 87.19 118 GLY A N 1
ATOM 911 C CA . GLY A 1 118 ? 3.264 -6.925 11.465 1.00 87.19 118 GLY A CA 1
ATOM 912 C C . GLY A 1 118 ? 2.446 -7.829 10.531 1.00 87.19 118 GLY A C 1
ATOM 913 O O . GLY A 1 118 ? 1.621 -8.591 11.017 1.00 87.19 118 GLY A O 1
ATOM 914 N N . SER A 1 119 ? 2.670 -7.779 9.209 1.00 87.44 119 SER A N 1
ATOM 915 C CA . SER A 1 119 ? 2.070 -8.719 8.244 1.00 87.44 119 SER A CA 1
ATOM 916 C C . SER A 1 119 ? 3.090 -9.179 7.206 1.00 87.44 119 SER A C 1
ATOM 918 O O . SER A 1 119 ? 3.593 -8.378 6.412 1.00 87.44 119 SER A O 1
ATOM 920 N N . ASP A 1 120 ? 3.350 -10.486 7.179 1.00 88.88 120 ASP A N 1
ATOM 921 C CA . ASP A 1 120 ? 4.210 -11.118 6.173 1.00 88.88 120 ASP A CA 1
ATOM 922 C C . ASP A 1 120 ? 3.572 -11.086 4.779 1.00 88.88 120 ASP A C 1
ATOM 924 O O . ASP A 1 120 ? 4.267 -10.914 3.777 1.00 88.88 120 ASP A O 1
ATOM 928 N N . ILE A 1 121 ? 2.240 -11.177 4.709 1.00 90.12 121 ILE A N 1
ATOM 929 C CA . ILE A 1 121 ? 1.492 -11.134 3.448 1.00 90.12 121 ILE A CA 1
ATOM 930 C C . ILE A 1 121 ? 1.626 -9.756 2.800 1.00 90.12 121 ILE A C 1
ATOM 932 O O . ILE A 1 121 ? 1.928 -9.658 1.611 1.00 90.12 121 ILE A O 1
ATOM 936 N N . ASN A 1 122 ? 1.463 -8.680 3.574 1.00 91.50 122 ASN A N 1
ATOM 937 C CA . ASN A 1 122 ? 1.641 -7.333 3.035 1.00 91.50 122 ASN A CA 1
ATOM 938 C C . ASN A 1 122 ? 3.097 -7.045 2.653 1.00 91.50 122 ASN A C 1
ATOM 940 O O . ASN A 1 122 ? 3.342 -6.333 1.680 1.00 91.50 122 ASN A O 1
ATOM 944 N N . LYS A 1 123 ? 4.070 -7.622 3.370 1.00 90.06 123 LYS A N 1
ATOM 945 C CA . LYS A 1 123 ? 5.482 -7.535 2.984 1.00 90.06 123 LYS A CA 1
ATOM 946 C C . LYS A 1 123 ? 5.724 -8.193 1.621 1.00 90.06 123 LYS A C 1
ATOM 948 O O . LYS A 1 123 ? 6.294 -7.558 0.740 1.00 90.06 123 LYS A O 1
ATOM 953 N N . ALA A 1 124 ? 5.231 -9.416 1.423 1.00 88.88 124 ALA A N 1
ATOM 954 C CA . ALA A 1 124 ? 5.331 -10.102 0.137 1.00 88.88 124 ALA A CA 1
ATOM 955 C C . ALA A 1 124 ? 4.621 -9.325 -0.987 1.00 88.88 124 ALA A C 1
ATOM 957 O O . ALA A 1 124 ? 5.145 -9.206 -2.093 1.00 88.88 124 ALA A O 1
ATOM 958 N N . PHE A 1 125 ? 3.454 -8.741 -0.698 1.00 89.56 125 PHE A N 1
ATOM 959 C CA . PHE A 1 125 ? 2.742 -7.882 -1.642 1.00 89.56 125 PHE A CA 1
ATOM 960 C C . PHE A 1 125 ? 3.567 -6.649 -2.047 1.00 89.56 125 PHE A C 1
ATOM 962 O O . PHE A 1 125 ? 3.686 -6.360 -3.239 1.00 89.56 125 PHE A O 1
ATOM 969 N N . TYR A 1 126 ? 4.184 -5.960 -1.083 1.00 87.88 126 TYR A N 1
ATOM 970 C CA . TYR A 1 126 ? 5.065 -4.819 -1.345 1.00 87.88 126 TYR A CA 1
ATOM 971 C C . TYR A 1 126 ? 6.270 -5.205 -2.217 1.00 87.88 126 TYR A C 1
ATOM 973 O O . TYR A 1 126 ? 6.637 -4.467 -3.137 1.00 87.88 126 TYR A O 1
ATOM 981 N N . ASP A 1 127 ? 6.870 -6.372 -1.971 1.00 89.62 127 ASP A N 1
ATOM 982 C CA . ASP A 1 127 ? 7.996 -6.868 -2.765 1.00 89.62 127 ASP A CA 1
ATOM 983 C C . ASP A 1 127 ? 7.576 -7.121 -4.221 1.00 89.62 127 ASP A C 1
ATOM 985 O O . ASP A 1 127 ? 8.256 -6.677 -5.150 1.00 89.62 127 ASP A O 1
ATOM 989 N N . VAL A 1 128 ? 6.415 -7.751 -4.437 1.00 89.62 128 VAL A N 1
ATOM 990 C CA . VAL A 1 128 ? 5.851 -7.959 -5.782 1.00 89.62 128 VAL A CA 1
ATOM 991 C C . VAL A 1 128 ? 5.561 -6.626 -6.469 1.00 89.62 128 VAL A C 1
ATOM 993 O O . VAL A 1 128 ? 5.945 -6.437 -7.624 1.00 89.62 128 VAL A O 1
ATOM 996 N N . GLN A 1 129 ? 4.933 -5.677 -5.773 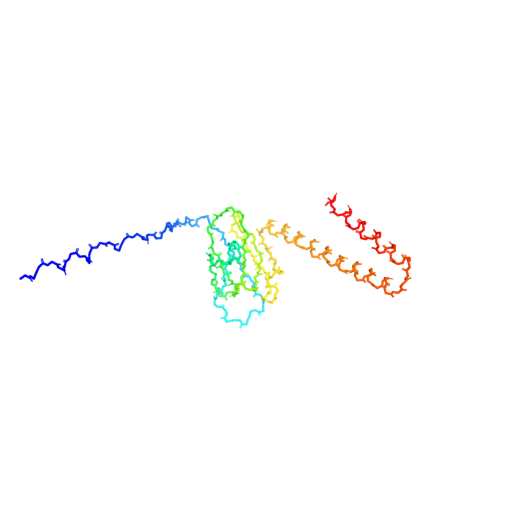1.00 88.00 129 GLN A N 1
ATOM 997 C CA . GLN A 1 129 ? 4.652 -4.353 -6.326 1.00 88.00 129 GLN A CA 1
ATOM 998 C C . GLN A 1 129 ? 5.944 -3.646 -6.760 1.00 88.00 129 GLN A C 1
ATOM 1000 O O . GLN A 1 129 ? 6.032 -3.147 -7.881 1.00 88.00 129 GLN A O 1
ATOM 1005 N N . THR A 1 130 ? 6.977 -3.682 -5.917 1.00 88.56 130 THR A N 1
ATOM 1006 C CA . THR A 1 130 ? 8.287 -3.089 -6.213 1.00 88.56 130 THR A CA 1
ATOM 1007 C C . THR A 1 130 ? 8.927 -3.728 -7.451 1.00 88.56 130 THR A C 1
ATOM 1009 O O . THR A 1 130 ? 9.496 -3.036 -8.297 1.00 88.56 130 THR A O 1
ATOM 1012 N N . GLN A 1 131 ? 8.816 -5.051 -7.604 1.00 89.62 131 GLN A N 1
ATOM 1013 C CA . GLN A 1 131 ? 9.327 -5.753 -8.783 1.00 89.62 131 GLN A CA 1
ATOM 1014 C C . GLN A 1 131 ? 8.575 -5.370 -10.065 1.00 89.62 131 GLN A C 1
ATOM 1016 O O . GLN A 1 131 ? 9.213 -5.181 -11.106 1.00 89.62 131 GLN A O 1
ATOM 1021 N N . VAL A 1 132 ? 7.247 -5.229 -9.994 1.00 88.81 132 VAL A N 1
ATOM 1022 C CA . VAL A 1 132 ? 6.412 -4.780 -11.120 1.00 88.81 132 VAL A CA 1
ATOM 1023 C C . VAL A 1 132 ? 6.777 -3.354 -11.527 1.00 88.81 132 VAL A C 1
ATOM 1025 O O . VAL A 1 132 ? 6.984 -3.096 -12.713 1.00 88.81 132 VAL A O 1
ATOM 1028 N N . GLU A 1 133 ? 6.928 -2.443 -10.565 1.00 88.31 133 GLU A N 1
ATOM 1029 C CA . GLU A 1 133 ? 7.344 -1.057 -10.816 1.00 88.31 133 GLU A CA 1
ATOM 1030 C C . GLU A 1 133 ? 8.735 -0.995 -11.469 1.00 88.31 133 GLU A C 1
ATOM 1032 O O . GLU A 1 133 ? 8.927 -0.308 -12.478 1.00 88.31 133 GLU A O 1
ATOM 1037 N N . ALA A 1 134 ? 9.696 -1.780 -10.972 1.00 88.62 134 ALA A N 1
ATOM 1038 C CA . ALA A 1 134 ? 11.033 -1.865 -11.558 1.00 88.62 134 ALA A CA 1
ATOM 1039 C C . ALA A 1 134 ? 11.010 -2.413 -12.997 1.00 88.62 134 ALA A C 1
ATOM 1041 O O . ALA A 1 134 ? 11.742 -1.933 -13.871 1.00 88.62 134 ALA A O 1
ATOM 1042 N N . LEU A 1 135 ? 10.167 -3.415 -13.266 1.00 90.12 135 LEU A N 1
ATOM 1043 C CA . LEU A 1 135 ? 9.998 -3.976 -14.605 1.00 90.12 135 LEU A CA 1
ATOM 1044 C C . LEU A 1 135 ? 9.350 -2.972 -15.568 1.00 90.12 135 LEU A C 1
ATOM 1046 O O . LEU A 1 135 ? 9.786 -2.867 -16.719 1.00 90.12 135 LEU A O 1
ATOM 1050 N N . ALA A 1 136 ? 8.345 -2.225 -15.108 1.00 88.50 136 ALA A N 1
ATOM 1051 C CA . ALA A 1 136 ? 7.693 -1.179 -15.889 1.00 88.50 136 ALA A CA 1
ATOM 1052 C C . ALA A 1 136 ? 8.692 -0.077 -16.277 1.00 88.50 136 ALA A C 1
ATOM 1054 O O . ALA A 1 136 ? 8.839 0.212 -17.465 1.00 88.50 136 ALA A O 1
ATOM 1055 N N . SER A 1 137 ? 9.465 0.433 -15.310 1.00 91.44 137 SER A N 1
ATOM 1056 C CA . SER A 1 137 ? 10.518 1.430 -15.558 1.00 91.44 137 SER A CA 1
ATOM 1057 C C . SER A 1 137 ? 11.534 0.936 -16.588 1.00 91.44 137 SER A C 1
ATOM 1059 O O . SER A 1 137 ? 11.800 1.606 -17.583 1.00 91.44 137 SER A O 1
ATOM 1061 N N . THR A 1 138 ? 12.039 -0.289 -16.408 1.00 88.62 138 THR A N 1
ATOM 1062 C CA . THR A 1 138 ? 13.003 -0.893 -17.344 1.00 88.62 138 THR A CA 1
ATOM 1063 C C . THR A 1 138 ? 12.413 -1.017 -18.754 1.00 88.62 138 THR A C 1
ATOM 1065 O O . THR A 1 138 ? 13.099 -0.810 -19.757 1.00 88.62 138 THR A O 1
ATOM 1068 N N . SER A 1 139 ? 11.128 -1.362 -18.856 1.00 87.44 139 SER A N 1
ATOM 1069 C CA . SER A 1 139 ? 10.438 -1.496 -20.140 1.00 87.44 139 SER A CA 1
ATOM 1070 C C . SER A 1 139 ? 10.318 -0.161 -20.871 1.00 87.44 139 SER A C 1
ATOM 1072 O O . SER A 1 139 ? 10.481 -0.120 -22.095 1.00 87.44 139 SER A O 1
ATOM 1074 N N . ASP A 1 140 ? 10.059 0.923 -20.146 1.00 89.25 140 ASP A N 1
ATOM 1075 C CA . ASP A 1 140 ? 9.950 2.261 -20.721 1.00 89.25 140 ASP A CA 1
ATOM 1076 C C . ASP A 1 140 ? 11.311 2.816 -21.150 1.00 89.25 140 ASP A C 1
ATOM 1078 O O . ASP A 1 140 ? 11.426 3.340 -22.263 1.00 89.25 140 ASP A O 1
ATOM 1082 N N . ASP A 1 141 ? 12.366 2.581 -20.369 1.00 87.75 141 ASP A N 1
ATOM 1083 C CA . ASP A 1 141 ? 13.740 2.916 -20.760 1.00 87.75 141 ASP A CA 1
ATOM 1084 C C . ASP A 1 141 ? 14.135 2.216 -22.066 1.00 87.75 141 ASP A C 1
ATOM 1086 O O . ASP A 1 141 ? 14.639 2.842 -23.002 1.00 87.75 141 ASP A O 1
ATOM 1090 N N . LEU A 1 142 ? 13.821 0.922 -22.189 1.00 84.44 142 LEU A N 1
ATOM 1091 C CA . LEU A 1 142 ? 14.092 0.152 -23.404 1.00 84.44 142 LEU A CA 1
ATOM 1092 C C . LEU A 1 142 ? 13.271 0.639 -24.608 1.00 84.44 142 LEU A C 1
ATOM 1094 O O . LEU A 1 142 ? 13.770 0.641 -25.738 1.00 84.44 142 LEU A O 1
ATOM 1098 N N . ARG A 1 143 ? 12.019 1.065 -24.401 1.00 85.25 143 ARG A N 1
ATOM 1099 C CA . ARG A 1 143 ? 11.189 1.666 -25.462 1.00 85.25 143 ARG A CA 1
ATOM 1100 C C . ARG A 1 143 ? 11.766 2.998 -25.931 1.00 85.25 143 ARG A C 1
ATOM 1102 O O . ARG A 1 143 ? 11.812 3.239 -27.140 1.00 85.25 143 ARG A O 1
ATOM 1109 N N . ASN A 1 144 ? 12.225 3.832 -25.003 1.00 87.75 144 ASN A N 1
ATOM 1110 C CA . ASN A 1 144 ? 12.836 5.121 -25.305 1.00 87.75 144 ASN A CA 1
ATOM 1111 C C . ASN A 1 144 ? 14.169 4.948 -26.040 1.00 87.75 144 ASN A C 1
ATOM 1113 O O . ASN A 1 144 ? 14.362 5.566 -27.088 1.00 87.75 144 ASN A O 1
ATOM 1117 N N . ALA A 1 145 ? 15.025 4.034 -25.577 1.00 81.88 145 ALA A N 1
ATOM 1118 C CA . ALA A 1 145 ? 16.277 3.689 -26.245 1.00 81.88 145 ALA A CA 1
ATOM 1119 C C . ALA A 1 145 ? 16.037 3.197 -27.682 1.00 81.88 145 ALA A C 1
ATOM 1121 O O . ALA A 1 145 ? 16.683 3.662 -28.619 1.00 81.88 145 ALA A O 1
ATOM 1122 N N . LEU A 1 146 ? 15.045 2.322 -27.891 1.00 80.94 146 LEU A N 1
ATOM 1123 C CA . LEU A 1 146 ? 14.693 1.841 -29.229 1.00 80.94 146 LEU A CA 1
ATOM 1124 C C . LEU A 1 146 ? 14.150 2.964 -30.128 1.00 80.94 146 LEU A C 1
ATOM 1126 O O . LEU A 1 146 ? 14.458 3.003 -31.320 1.00 80.94 146 LEU A O 1
ATOM 1130 N N . ARG A 1 147 ? 13.340 3.880 -29.581 1.00 84.94 147 ARG A N 1
ATOM 1131 C CA . ARG A 1 147 ? 12.825 5.043 -30.320 1.00 84.94 147 ARG A CA 1
ATOM 1132 C C . ARG A 1 147 ? 13.966 5.960 -30.762 1.00 84.94 147 ARG A C 1
ATOM 1134 O O . ARG A 1 147 ? 13.993 6.358 -31.924 1.00 84.94 147 ARG A O 1
ATOM 1141 N N . GLN A 1 148 ? 14.915 6.245 -29.872 1.00 84.00 148 GLN A N 1
ATOM 1142 C CA . GLN A 1 148 ? 16.097 7.054 -30.177 1.00 84.00 148 GLN A CA 1
ATOM 1143 C C . GLN A 1 148 ? 16.998 6.375 -31.216 1.00 84.00 148 GLN A C 1
ATOM 1145 O O . GLN A 1 148 ? 17.364 7.009 -32.201 1.00 84.00 148 GLN A O 1
ATOM 1150 N N . ALA A 1 149 ? 17.279 5.077 -31.063 1.00 79.94 149 ALA A N 1
ATOM 1151 C CA . ALA A 1 149 ? 18.070 4.291 -32.014 1.00 79.94 149 ALA A CA 1
ATOM 1152 C C . ALA A 1 149 ? 17.467 4.289 -33.433 1.00 79.94 149 ALA A C 1
ATOM 1154 O O . ALA A 1 149 ? 18.175 4.405 -34.433 1.00 79.94 149 ALA A O 1
ATOM 1155 N N . ARG A 1 150 ? 16.132 4.214 -33.531 1.00 80.81 150 ARG A N 1
ATOM 1156 C CA . ARG A 1 150 ? 15.412 4.334 -34.809 1.00 80.81 150 ARG A CA 1
ATOM 1157 C C . ARG A 1 150 ? 15.489 5.742 -35.396 1.00 80.81 150 ARG A C 1
ATOM 1159 O O . ARG A 1 150 ? 15.653 5.873 -36.606 1.00 80.81 150 ARG A O 1
ATOM 1166 N N . ALA A 1 151 ? 15.394 6.777 -34.563 1.00 80.94 151 ALA A N 1
ATOM 1167 C CA . ALA A 1 151 ? 15.503 8.166 -35.005 1.00 80.94 151 ALA A CA 1
ATOM 1168 C C . ALA A 1 151 ? 16.905 8.496 -35.548 1.00 80.94 151 ALA A C 1
ATOM 1170 O O . ALA A 1 151 ? 17.025 9.211 -36.538 1.00 80.94 151 ALA A O 1
ATOM 1171 N N . THR A 1 152 ? 17.956 7.923 -34.957 1.00 80.94 152 THR A N 1
ATOM 1172 C CA . THR A 1 152 ? 19.350 8.127 -35.385 1.00 80.94 152 THR A CA 1
ATOM 1173 C C . THR A 1 152 ? 19.787 7.223 -36.545 1.00 80.94 152 THR A C 1
ATOM 1175 O O . THR A 1 152 ? 20.925 7.331 -36.992 1.00 80.94 152 THR A O 1
ATOM 1178 N N . ARG A 1 153 ? 18.903 6.347 -37.061 1.00 70.81 153 ARG A N 1
ATOM 1179 C CA . ARG A 1 153 ? 19.184 5.346 -38.118 1.00 70.81 153 ARG A CA 1
ATOM 1180 C C . ARG A 1 153 ? 20.426 4.480 -37.852 1.00 70.81 153 ARG A C 1
ATOM 1182 O O . ARG A 1 153 ? 21.020 3.948 -38.788 1.00 70.81 153 ARG A O 1
ATOM 1189 N N . ASN A 1 154 ? 20.808 4.304 -36.590 1.00 71.44 154 ASN A N 1
ATOM 1190 C CA . ASN A 1 154 ? 21.955 3.485 -36.234 1.00 71.44 154 ASN A CA 1
ATOM 1191 C C . ASN A 1 154 ? 21.506 2.019 -36.064 1.00 71.44 154 ASN A C 1
ATOM 1193 O O . ASN A 1 154 ? 20.834 1.659 -35.101 1.00 71.44 154 ASN A O 1
ATOM 1197 N N . ALA A 1 155 ? 21.836 1.168 -37.038 1.00 65.50 155 ALA A N 1
ATOM 1198 C CA . ALA A 1 155 ? 21.399 -0.230 -37.076 1.00 65.50 155 ALA A CA 1
ATOM 1199 C C . ALA A 1 155 ? 21.962 -1.087 -35.924 1.00 65.50 155 ALA A C 1
ATOM 1201 O O . ALA A 1 155 ? 21.344 -2.085 -35.542 1.00 65.50 155 ALA A O 1
ATOM 1202 N N . GLU A 1 156 ? 23.106 -0.699 -35.360 1.00 70.38 156 GLU A N 1
ATOM 1203 C CA . GLU A 1 156 ? 23.785 -1.424 -34.284 1.00 70.38 156 GLU A CA 1
ATOM 1204 C C . GLU A 1 156 ? 23.082 -1.202 -32.938 1.00 70.38 156 GLU A C 1
ATOM 1206 O O . GLU A 1 156 ? 22.711 -2.164 -32.261 1.00 70.38 156 GLU A O 1
ATOM 1211 N N . SER A 1 157 ? 22.719 0.046 -32.628 1.00 64.19 157 SER A N 1
ATOM 1212 C CA . SER A 1 157 ? 21.958 0.376 -31.415 1.00 64.19 157 SER A CA 1
ATOM 1213 C C . SER A 1 157 ? 20.525 -0.177 -31.433 1.00 64.19 157 SER A C 1
ATOM 1215 O O . SER A 1 157 ? 19.963 -0.488 -30.381 1.00 64.19 157 SER A O 1
ATOM 1217 N N . ILE A 1 158 ? 19.934 -0.386 -32.619 1.00 67.31 158 ILE A N 1
ATOM 1218 C CA . ILE A 1 158 ? 18.640 -1.075 -32.768 1.00 67.31 158 ILE A CA 1
ATOM 1219 C C . ILE A 1 158 ? 18.762 -2.562 -32.399 1.00 67.31 158 ILE A C 1
ATOM 1221 O O . ILE A 1 158 ? 17.895 -3.084 -31.689 1.00 67.31 158 ILE A O 1
ATOM 1225 N N . LYS A 1 159 ? 19.822 -3.250 -32.852 1.00 73.00 159 LYS A N 1
ATOM 1226 C CA . LYS A 1 159 ? 20.052 -4.666 -32.520 1.00 73.00 159 LYS A CA 1
ATOM 1227 C C . LYS A 1 159 ? 20.311 -4.847 -31.026 1.00 73.00 159 LYS A C 1
ATOM 1229 O O . LYS A 1 159 ? 19.633 -5.669 -30.408 1.00 73.00 159 LYS A O 1
ATOM 1234 N N . GLU A 1 160 ? 21.173 -4.033 -30.423 1.00 75.62 160 GLU A N 1
ATOM 1235 C CA . GLU A 1 160 ? 21.466 -4.100 -28.985 1.00 75.62 160 GLU A CA 1
ATOM 1236 C C . GLU A 1 160 ? 20.233 -3.834 -28.108 1.00 75.62 160 GLU A C 1
ATOM 1238 O O . GLU A 1 160 ? 19.949 -4.592 -27.177 1.00 75.62 160 GLU A O 1
ATOM 1243 N N . ALA A 1 161 ? 19.444 -2.799 -28.424 1.00 68.38 161 ALA A N 1
ATOM 1244 C CA . ALA A 1 161 ? 18.214 -2.500 -27.691 1.00 68.38 161 ALA A CA 1
ATOM 1245 C C . ALA A 1 161 ? 17.174 -3.630 -27.819 1.00 68.38 161 ALA A C 1
ATOM 1247 O O . ALA A 1 161 ? 16.456 -3.933 -26.863 1.00 68.38 161 ALA A O 1
ATOM 1248 N N . SER A 1 162 ? 17.096 -4.288 -28.983 1.00 67.88 162 SER A N 1
ATOM 1249 C CA . SER A 1 162 ? 16.193 -5.426 -29.196 1.00 67.88 162 SER A CA 1
ATOM 1250 C C . SER A 1 162 ? 16.623 -6.683 -28.430 1.00 67.88 162 SER A C 1
ATOM 1252 O O . SER A 1 162 ? 15.778 -7.334 -27.818 1.00 67.88 162 SER A O 1
ATOM 1254 N N . GLN A 1 163 ? 17.925 -6.983 -28.378 1.00 76.06 163 GLN A N 1
ATOM 1255 C CA . GLN A 1 163 ? 18.462 -8.128 -27.638 1.00 76.06 163 GLN A CA 1
ATOM 1256 C C . GLN A 1 163 ? 18.304 -7.952 -26.126 1.00 76.06 163 GLN A C 1
ATOM 1258 O O . GLN A 1 163 ? 17.860 -8.882 -25.451 1.00 76.06 163 GLN A O 1
ATOM 1263 N N . LYS A 1 164 ? 18.556 -6.744 -25.602 1.00 73.38 164 LYS A N 1
ATOM 1264 C CA . LYS A 1 164 ? 18.313 -6.425 -24.186 1.00 73.38 164 LYS A CA 1
ATOM 1265 C C . LYS A 1 164 ? 16.844 -6.627 -23.801 1.00 73.38 164 LYS A C 1
ATOM 1267 O O . LYS A 1 164 ? 16.574 -7.215 -22.762 1.00 73.38 164 LYS A O 1
ATOM 1272 N N . ARG A 1 165 ? 15.881 -6.252 -24.656 1.00 65.75 165 ARG A N 1
ATOM 1273 C CA . ARG A 1 165 ? 14.446 -6.523 -24.408 1.00 65.75 165 ARG A CA 1
ATOM 1274 C C . ARG A 1 165 ? 14.118 -8.013 -24.316 1.00 65.75 165 ARG A C 1
ATOM 1276 O O . ARG A 1 165 ? 13.327 -8.399 -23.460 1.00 65.75 165 ARG A O 1
ATOM 1283 N N . VAL A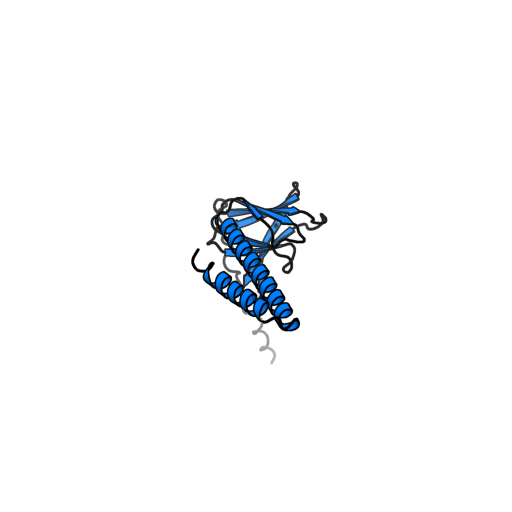 1 166 ? 14.698 -8.842 -25.184 1.00 71.88 166 VAL A N 1
ATOM 1284 C CA . VAL A 1 166 ? 14.458 -10.296 -25.172 1.00 71.88 166 VAL A CA 1
ATOM 1285 C C . VAL A 1 166 ? 15.063 -10.936 -23.919 1.00 71.88 166 VAL A C 1
ATOM 1287 O O . VAL A 1 166 ? 14.397 -11.734 -23.265 1.00 71.88 166 VAL A O 1
ATOM 1290 N N . GLN A 1 167 ? 16.274 -10.532 -23.526 1.00 69.12 167 GLN A N 1
ATOM 1291 C CA . GLN A 1 167 ? 16.934 -11.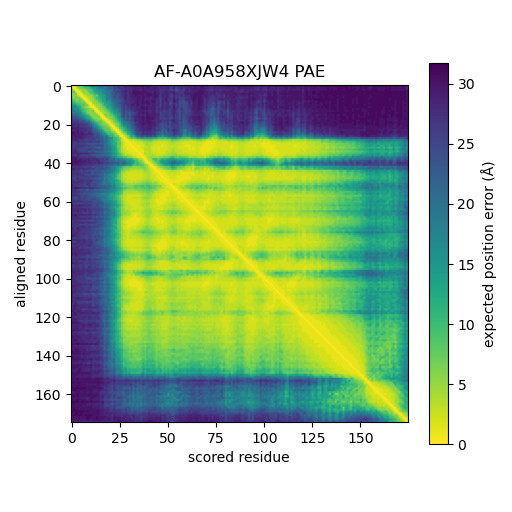046 -22.322 1.00 69.12 167 GLN A CA 1
ATOM 1292 C C . GLN A 1 167 ? 16.212 -10.637 -21.033 1.00 69.12 167 GLN A C 1
ATOM 1294 O O . GLN A 1 167 ? 15.989 -11.491 -20.178 1.00 69.12 167 GLN A O 1
ATOM 1299 N N . THR A 1 168 ? 15.767 -9.382 -20.904 1.00 64.31 168 THR A N 1
ATOM 1300 C CA . THR A 1 168 ? 14.998 -8.935 -19.727 1.00 64.31 168 THR A CA 1
ATOM 1301 C C . THR A 1 168 ? 13.664 -9.678 -19.598 1.00 64.31 168 THR A C 1
ATOM 1303 O O . THR A 1 168 ? 13.241 -9.985 -18.486 1.00 64.31 168 THR A O 1
ATOM 1306 N N . ASN A 1 169 ? 13.027 -10.033 -20.721 1.00 60.16 169 ASN A N 1
ATOM 1307 C CA . ASN A 1 169 ? 11.786 -10.810 -20.723 1.00 60.16 169 ASN A CA 1
ATOM 1308 C C . ASN A 1 169 ? 11.989 -12.307 -20.431 1.00 60.16 169 ASN A C 1
ATOM 1310 O O . ASN A 1 169 ? 11.050 -12.951 -19.985 1.00 60.16 169 ASN A O 1
ATOM 1314 N N . HIS A 1 170 ? 13.163 -12.887 -20.698 1.00 55.91 170 HIS A N 1
ATOM 1315 C CA . HIS A 1 170 ? 13.435 -14.308 -20.421 1.00 55.91 170 HIS A CA 1
ATOM 1316 C C . HIS A 1 170 ? 14.128 -14.544 -19.070 1.00 55.91 170 HIS A C 1
ATOM 1318 O O . HIS A 1 170 ? 13.899 -15.573 -18.446 1.00 55.91 170 HIS A O 1
ATOM 1324 N N . GLY A 1 171 ? 14.925 -13.593 -18.577 1.00 51.03 171 GLY A N 1
ATOM 1325 C CA . GLY A 1 171 ? 15.707 -13.750 -17.345 1.00 51.03 171 GLY A CA 1
ATOM 1326 C C . GLY A 1 171 ? 14.929 -13.592 -16.033 1.00 51.03 171 GLY A C 1
ATOM 1327 O O . GLY A 1 171 ? 15.452 -13.964 -14.990 1.00 51.03 171 GLY A O 1
ATOM 1328 N N . LYS A 1 172 ? 13.702 -13.052 -16.056 1.00 48.78 172 LYS A N 1
ATOM 1329 C CA . LYS A 1 172 ? 12.890 -12.795 -14.844 1.00 48.78 172 LYS A CA 1
ATOM 1330 C C . LYS A 1 172 ? 11.637 -13.666 -14.694 1.00 48.78 172 LYS A C 1
ATOM 1332 O O . LYS A 1 172 ? 10.963 -13.557 -13.682 1.00 48.78 172 LYS A O 1
ATOM 1337 N N . ILE A 1 173 ? 11.314 -14.517 -15.671 1.00 45.66 173 ILE A N 1
ATOM 1338 C CA . ILE A 1 173 ? 10.157 -15.438 -15.596 1.00 45.66 173 ILE A CA 1
ATOM 1339 C C . ILE A 1 173 ? 10.545 -16.772 -14.913 1.00 45.66 173 ILE A C 1
ATOM 1341 O O . ILE A 1 173 ? 9.679 -17.570 -14.574 1.00 45.66 173 ILE A O 1
ATOM 1345 N N . LEU A 1 174 ? 11.841 -17.012 -14.680 1.00 39.06 174 LEU A N 1
ATOM 1346 C CA . LEU A 1 174 ? 12.384 -18.276 -14.156 1.00 39.06 174 LEU A CA 1
ATOM 1347 C C . LEU A 1 174 ? 13.177 -18.128 -12.840 1.00 39.06 174 LEU A C 1
ATOM 1349 O O . LEU A 1 174 ? 13.896 -19.056 -12.476 1.00 39.06 174 LEU A O 1
ATOM 1353 N N . GLY A 1 175 ? 13.090 -16.980 -12.160 1.00 36.44 175 GLY A N 1
ATOM 1354 C CA . GLY A 1 175 ? 13.814 -16.698 -10.913 1.00 36.44 175 GLY A CA 1
ATOM 1355 C C . GLY A 1 175 ? 12.876 -16.424 -9.755 1.00 36.44 175 GLY A C 1
ATOM 1356 O O . GLY A 1 175 ? 11.955 -15.606 -9.965 1.00 36.44 175 GLY A O 1
#